Protein AF-A0A8S3WDN1-F1 (afdb_monomer)

Sequence (93 aa):
MTTRTSSPVPSTSSSITNEPAKTENNFMELSESAIYDDTGITGFMEQRYATPKSIIKQKLSEKNNIALTSDILTLTNSTRSFIVVTAHFLNTE

Solvent-accessible surface area (backbone atoms only — not comparable to full-atom values): 6337 Å² total; per-residue (Å²): 142,82,88,81,84,80,80,83,80,86,79,81,77,80,77,80,76,83,68,74,83,88,80,79,62,74,72,58,58,59,45,61,68,50,64,77,45,86,56,38,69,56,40,52,49,52,59,68,43,47,62,62,51,52,53,51,51,54,59,55,73,74,52,94,61,73,49,77,49,77,50,79,52,65,46,87,102,50,95,54,67,40,83,44,77,48,82,46,67,82,88,75,130

Nearest PDB structures (foldseek):
  8ptk-assembly1_f  TM=2.659E-01  e=2.081E+00  Homo sapiens
  8gym-assembly1_2K  TM=2.626E-01  e=2.875E+00  Tetrahymena thermophila SB210
  4rnd-assembly1_A  TM=3.429E-01  e=5.855E+00  Saccharomyces cerevisiae S288C
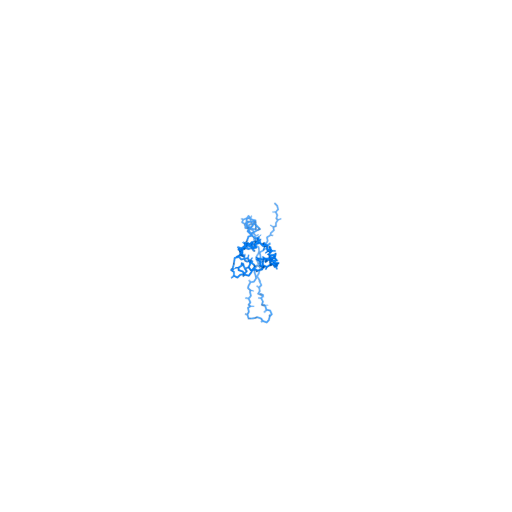  9brq-assembly1_7  TM=2.906E-01  e=5.145E+00  Mus musculus

Radius of gyration: 35.56 Å; Cα contacts (8 Å, |Δi|>4): 42; chains: 1; bounding box: 99×79×38 Å

Organism: Parnassius apollo (NCBI:txid110799)

Mean predicted aligned error: 17.66 Å

Structure (mmCIF, N/CA/C/O backbone):
data_AF-A0A8S3WDN1-F1
#
_entry.id   AF-A0A8S3WDN1-F1
#
loop_
_atom_site.group_PDB
_atom_site.id
_atom_site.type_symbol
_atom_site.label_atom_id
_atom_site.label_alt_id
_atom_site.label_comp_id
_atom_site.label_asym_id
_atom_site.label_entity_id
_atom_site.label_seq_id
_atom_site.pdbx_PDB_ins_code
_atom_site.Cartn_x
_atom_site.Cartn_y
_atom_site.Cartn_z
_atom_site.occupancy
_atom_site.B_iso_or_equiv
_atom_site.auth_seq_id
_atom_site.auth_comp_id
_atom_site.auth_asym_id
_atom_site.auth_atom_id
_atom_site.pdbx_PDB_model_num
ATOM 1 N N . MET A 1 1 ? 84.960 72.386 -8.243 1.00 44.78 1 MET A N 1
ATOM 2 C CA . MET A 1 1 ? 83.932 71.648 -9.003 1.00 44.78 1 MET A CA 1
ATOM 3 C C . MET A 1 1 ? 83.574 70.446 -8.148 1.00 44.78 1 MET A C 1
ATOM 5 O O . MET A 1 1 ? 84.362 69.518 -8.060 1.00 44.78 1 MET A O 1
ATOM 9 N N . THR A 1 2 ? 82.491 70.555 -7.382 1.00 45.09 2 THR A N 1
ATOM 10 C CA . THR A 1 2 ? 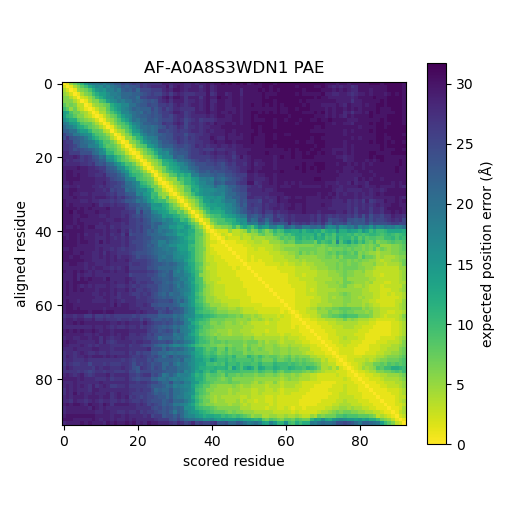82.158 69.621 -6.296 1.00 45.09 2 THR A CA 1
ATOM 11 C C . THR A 1 2 ? 80.686 69.271 -6.454 1.00 45.09 2 THR A C 1
ATOM 13 O O . THR A 1 2 ? 79.826 70.148 -6.391 1.00 45.09 2 THR A O 1
ATOM 16 N N . THR A 1 3 ? 80.412 68.012 -6.772 1.00 41.22 3 THR A N 1
ATOM 17 C CA . THR A 1 3 ? 79.093 67.480 -7.118 1.00 41.22 3 THR A CA 1
ATOM 18 C C . THR A 1 3 ? 78.273 67.226 -5.853 1.00 41.22 3 THR A C 1
ATOM 20 O O . THR A 1 3 ? 78.703 66.500 -4.961 1.00 41.22 3 THR A O 1
ATOM 23 N N . ARG A 1 4 ? 77.073 67.811 -5.763 1.00 46.75 4 ARG A N 1
ATOM 24 C CA . ARG A 1 4 ? 76.059 67.405 -4.777 1.00 46.75 4 ARG A CA 1
ATOM 25 C C . ARG A 1 4 ? 75.018 66.565 -5.506 1.00 46.75 4 ARG A C 1
ATOM 27 O O . ARG A 1 4 ? 74.254 67.080 -6.314 1.00 46.75 4 ARG A O 1
ATOM 34 N N . THR A 1 5 ? 75.042 65.265 -5.250 1.00 47.91 5 THR A N 1
ATOM 35 C CA . THR A 1 5 ? 74.061 64.290 -5.725 1.00 47.91 5 THR A CA 1
ATOM 36 C C . THR A 1 5 ? 72.820 64.364 -4.836 1.00 47.91 5 THR A C 1
ATOM 38 O O . THR A 1 5 ? 72.888 64.026 -3.655 1.00 47.91 5 THR A O 1
ATOM 41 N N . SER A 1 6 ? 71.692 64.825 -5.370 1.00 49.78 6 SER A N 1
ATOM 42 C CA . SER A 1 6 ? 70.381 64.684 -4.730 1.00 49.78 6 SER A CA 1
ATOM 43 C C . SER A 1 6 ? 69.777 63.337 -5.127 1.00 49.78 6 SER A C 1
ATOM 45 O O . SER A 1 6 ? 69.552 63.095 -6.312 1.00 49.78 6 SER A O 1
ATOM 47 N N . SER A 1 7 ? 69.536 62.460 -4.156 1.00 56.59 7 SER A N 1
ATOM 48 C CA . SER A 1 7 ? 68.849 61.183 -4.379 1.00 56.59 7 SER A CA 1
ATOM 49 C C . SER A 1 7 ? 67.369 61.415 -4.732 1.00 56.59 7 SER A C 1
ATOM 51 O O . SER A 1 7 ? 66.761 62.322 -4.159 1.00 56.59 7 SER A O 1
ATOM 53 N N . PRO A 1 8 ? 66.756 60.620 -5.629 1.00 55.94 8 PRO A N 1
ATOM 54 C CA . PRO A 1 8 ? 65.334 60.744 -5.924 1.00 55.94 8 PRO A CA 1
ATOM 55 C C . PRO A 1 8 ? 64.483 60.189 -4.772 1.00 55.94 8 PRO A C 1
ATOM 57 O O . PRO A 1 8 ? 64.814 59.163 -4.177 1.00 55.94 8 PRO A O 1
ATOM 60 N N . VAL A 1 9 ? 63.375 60.868 -4.470 1.00 53.84 9 VAL A N 1
ATOM 61 C CA . VAL A 1 9 ? 62.337 60.395 -3.538 1.00 53.84 9 VAL A CA 1
ATOM 62 C C . VAL A 1 9 ? 61.575 59.242 -4.211 1.00 53.84 9 VAL A C 1
ATOM 64 O O . VAL A 1 9 ? 61.205 59.394 -5.377 1.00 53.84 9 VAL A O 1
ATOM 67 N N . PRO A 1 10 ? 61.315 58.101 -3.545 1.00 49.66 10 PRO A N 1
ATOM 68 C CA . PRO A 1 10 ? 60.579 57.008 -4.168 1.00 49.66 10 PRO A CA 1
ATOM 69 C C . PRO A 1 10 ? 59.108 57.404 -4.328 1.00 49.66 10 PRO A C 1
ATOM 71 O O . PRO A 1 10 ? 58.420 57.661 -3.341 1.00 49.66 10 PRO A O 1
ATOM 74 N N . SER A 1 11 ? 58.606 57.438 -5.561 1.00 49.69 11 SER A N 1
ATOM 75 C CA . SER A 1 11 ? 57.172 57.512 -5.827 1.00 49.69 11 SER A CA 1
ATOM 76 C C . SER A 1 11 ? 56.565 56.119 -5.665 1.00 49.69 11 SER A C 1
ATOM 78 O O . SER A 1 11 ? 56.846 55.197 -6.429 1.00 49.69 11 SER A O 1
ATOM 80 N N . THR A 1 12 ? 55.728 55.938 -4.646 1.00 47.16 12 THR A N 1
ATOM 81 C CA . THR A 1 12 ? 54.941 54.713 -4.493 1.00 47.16 12 THR A CA 1
ATOM 82 C C . THR A 1 12 ? 53.800 54.750 -5.508 1.00 47.16 12 THR A C 1
ATOM 84 O O . THR A 1 12 ? 52.787 55.406 -5.284 1.00 47.16 12 THR A O 1
ATOM 87 N N . SER A 1 13 ? 53.945 54.067 -6.643 1.00 49.97 13 SER A N 1
ATOM 88 C CA . SER A 1 13 ? 52.785 53.738 -7.472 1.00 49.97 13 SER A CA 1
ATOM 89 C C . SER A 1 13 ? 52.016 52.623 -6.766 1.00 49.97 13 SER A C 1
ATOM 91 O O . SER A 1 13 ? 52.423 51.459 -6.813 1.00 49.97 13 SER A O 1
ATOM 93 N N . SER A 1 14 ? 50.923 52.954 -6.082 1.00 49.16 14 SER A N 1
ATOM 94 C CA . SER A 1 14 ? 49.960 51.943 -5.648 1.00 49.16 14 SER A CA 1
ATOM 95 C C . SER A 1 14 ? 49.327 51.347 -6.903 1.00 49.16 14 SER A C 1
ATOM 97 O O . SER A 1 14 ? 48.435 51.947 -7.503 1.00 49.16 14 SER A O 1
ATOM 99 N N . SER A 1 15 ? 49.832 50.195 -7.339 1.00 46.66 15 SER A N 1
ATOM 100 C CA . SER A 1 15 ? 49.153 49.402 -8.356 1.00 46.66 15 SER A CA 1
ATOM 101 C C . SER A 1 15 ? 47.888 48.868 -7.700 1.00 46.66 15 SER A C 1
ATOM 103 O O . SER A 1 15 ? 47.957 48.005 -6.830 1.00 46.66 15 SER A O 1
ATOM 105 N N . ILE A 1 16 ? 46.737 49.436 -8.055 1.00 52.34 16 ILE A N 1
ATOM 106 C CA . ILE A 1 16 ? 45.456 48.807 -7.756 1.00 52.34 16 ILE A CA 1
ATOM 107 C C . ILE A 1 16 ? 45.395 47.600 -8.686 1.00 52.34 16 ILE A C 1
ATOM 109 O O . ILE A 1 16 ? 45.099 47.731 -9.874 1.00 52.34 16 ILE A O 1
ATOM 113 N N . THR A 1 17 ? 45.767 46.432 -8.173 1.00 44.47 17 THR A N 1
ATOM 114 C CA . THR A 1 17 ? 45.511 45.179 -8.871 1.00 44.47 17 THR A CA 1
ATOM 115 C C . THR A 1 17 ? 44.000 44.984 -8.853 1.00 44.47 17 THR A C 1
ATOM 117 O O . THR A 1 17 ? 43.423 44.652 -7.819 1.00 44.47 17 THR A O 1
ATOM 120 N N . ASN A 1 18 ? 43.349 45.245 -9.986 1.00 53.78 18 ASN A N 1
ATOM 121 C CA . ASN A 1 18 ? 41.960 44.863 -10.219 1.00 53.78 18 ASN A CA 1
ATOM 122 C C . ASN A 1 18 ? 41.911 43.340 -10.402 1.00 53.78 18 ASN A C 1
ATOM 124 O O . ASN A 1 18 ? 41.703 42.847 -11.508 1.00 53.78 18 ASN A O 1
ATOM 128 N N . GLU A 1 19 ? 42.151 42.590 -9.330 1.00 54.03 19 GLU A N 1
ATOM 129 C CA . GLU A 1 19 ? 41.723 41.198 -9.294 1.00 54.03 19 GLU A CA 1
ATOM 130 C C . GLU A 1 19 ? 40.189 41.212 -9.271 1.00 54.03 19 GLU A C 1
ATOM 132 O O . GLU A 1 19 ? 39.605 41.862 -8.394 1.00 54.03 19 GLU A O 1
ATOM 137 N N . PRO A 1 20 ? 39.499 40.554 -10.220 1.00 49.59 20 PRO A N 1
ATOM 138 C CA . PRO A 1 20 ? 38.062 40.381 -10.097 1.00 49.59 20 PRO A CA 1
ATOM 139 C C . PRO A 1 20 ? 37.797 39.631 -8.791 1.00 49.59 20 PRO A C 1
ATOM 141 O O . PRO A 1 20 ? 38.493 38.664 -8.469 1.00 49.59 20 PRO A O 1
ATOM 144 N N . ALA A 1 21 ? 36.813 40.091 -8.017 1.00 46.22 21 ALA A N 1
ATOM 145 C CA . ALA A 1 21 ? 36.386 39.399 -6.81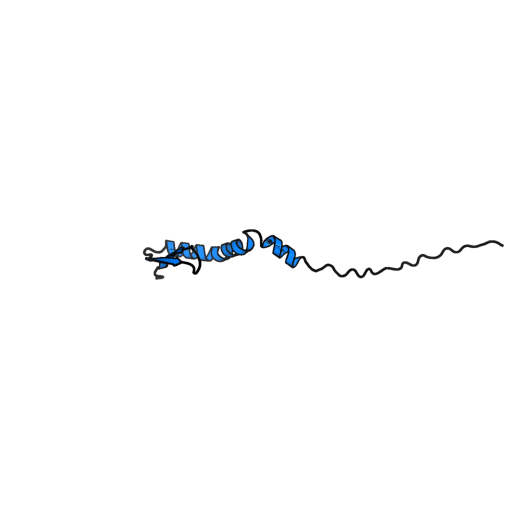3 1.00 46.22 21 ALA A CA 1
ATOM 146 C C . ALA A 1 21 ? 36.088 37.936 -7.174 1.00 46.22 21 ALA A C 1
ATOM 148 O O . ALA A 1 21 ? 35.129 37.648 -7.890 1.00 46.22 21 ALA A O 1
ATOM 149 N N . LYS A 1 22 ? 36.933 37.008 -6.711 1.00 50.94 22 LYS A N 1
ATOM 150 C CA . LYS A 1 22 ? 36.663 35.571 -6.785 1.00 50.94 22 LYS A CA 1
ATOM 151 C C . LYS A 1 22 ? 35.557 35.253 -5.784 1.00 50.94 22 LYS A C 1
ATOM 153 O O . LYS A 1 22 ? 35.824 34.745 -4.699 1.00 50.94 22 LYS A O 1
ATOM 158 N N . THR A 1 23 ? 34.324 35.580 -6.146 1.00 56.62 23 THR A N 1
ATOM 159 C CA . THR A 1 23 ? 33.134 35.257 -5.353 1.00 56.62 23 THR A CA 1
ATOM 160 C C . THR A 1 23 ? 32.117 34.496 -6.189 1.00 56.62 23 THR A C 1
ATOM 162 O O . THR A 1 23 ? 30.925 34.713 -6.073 1.00 56.62 23 THR A O 1
ATOM 165 N N . GLU A 1 24 ? 32.576 33.582 -7.031 1.00 52.16 24 GLU A N 1
ATOM 166 C CA . GLU A 1 24 ? 31.738 32.595 -7.712 1.00 52.16 24 GLU A CA 1
ATOM 167 C C . GLU A 1 24 ? 32.620 31.341 -7.768 1.00 52.16 24 GLU A C 1
ATOM 169 O O . GLU A 1 24 ? 33.669 31.350 -8.404 1.00 52.16 24 GLU A O 1
ATOM 174 N N . ASN A 1 25 ? 32.452 30.359 -6.874 1.00 50.75 25 ASN A N 1
ATOM 175 C CA . ASN A 1 25 ? 31.706 29.138 -7.208 1.00 50.75 25 ASN A CA 1
ATOM 176 C C . ASN A 1 25 ? 31.425 28.231 -5.988 1.00 50.75 25 ASN A C 1
ATOM 178 O O . ASN A 1 25 ? 31.251 27.027 -6.139 1.00 50.75 25 ASN A O 1
ATOM 182 N N . ASN A 1 26 ? 31.338 28.763 -4.766 1.00 47.41 26 ASN A N 1
ATOM 183 C CA . ASN A 1 26 ? 31.166 27.890 -3.591 1.00 47.41 26 ASN A CA 1
ATOM 184 C C . ASN A 1 26 ? 29.743 27.316 -3.425 1.00 47.41 26 ASN A C 1
ATOM 186 O O . ASN A 1 26 ? 29.521 26.457 -2.580 1.00 47.41 26 ASN A O 1
ATOM 190 N N . PHE A 1 27 ? 28.760 27.778 -4.205 1.00 44.19 27 PHE A N 1
ATOM 191 C CA . PHE A 1 27 ? 27.387 27.267 -4.109 1.00 44.19 27 PHE A CA 1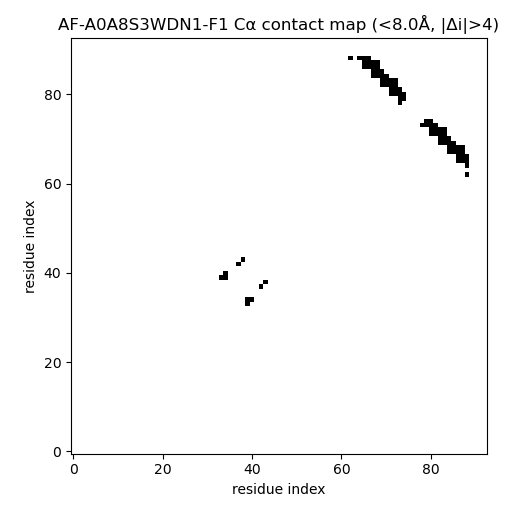
ATOM 192 C C . PHE A 1 27 ? 27.178 25.972 -4.909 1.00 44.19 27 PHE A C 1
ATOM 194 O O . PHE A 1 27 ? 26.377 25.132 -4.509 1.00 44.19 27 PHE A O 1
ATOM 201 N N . MET A 1 28 ? 27.926 25.776 -6.002 1.00 45.22 28 MET A N 1
ATOM 202 C CA . MET A 1 28 ? 27.772 24.598 -6.863 1.00 45.22 28 MET A CA 1
ATOM 203 C C . MET A 1 28 ? 28.682 23.432 -6.449 1.00 45.22 28 MET A C 1
ATOM 205 O O . MET A 1 28 ? 28.271 22.279 -6.542 1.00 45.22 28 MET A O 1
ATOM 209 N N . GLU A 1 29 ? 29.849 23.714 -5.867 1.00 45.97 29 GLU A N 1
ATOM 210 C CA . GLU A 1 29 ? 30.778 22.690 -5.354 1.00 45.97 29 GLU A CA 1
ATOM 211 C C . GLU A 1 29 ? 30.265 22.018 -4.056 1.00 45.97 29 GLU A C 1
ATOM 213 O O . GLU A 1 29 ? 30.441 20.816 -3.832 1.00 45.97 29 GLU A O 1
ATOM 218 N N . LEU A 1 30 ? 29.514 22.764 -3.233 1.00 46.47 30 LEU A N 1
ATOM 219 C CA . LEU A 1 30 ? 28.761 22.207 -2.099 1.00 46.47 30 LEU A CA 1
ATOM 220 C C . LEU A 1 30 ? 27.526 21.410 -2.543 1.00 46.47 30 LEU A C 1
ATOM 222 O O . LEU A 1 30 ? 27.045 20.563 -1.792 1.00 46.47 30 LEU A O 1
ATOM 226 N N . SER A 1 31 ? 27.017 21.658 -3.755 1.00 51.09 31 SER A N 1
ATOM 227 C CA . SER A 1 31 ? 25.936 20.856 -4.331 1.00 51.09 31 SER A CA 1
ATOM 228 C C . SER A 1 31 ? 26.465 19.537 -4.899 1.00 51.09 31 SER A C 1
ATOM 230 O O . SER A 1 31 ? 25.874 18.497 -4.650 1.00 51.09 31 SER A O 1
ATOM 232 N N . GLU A 1 32 ? 27.625 19.514 -5.558 1.00 49.91 32 GLU A N 1
ATOM 233 C CA . GLU A 1 32 ? 28.163 18.269 -6.125 1.00 49.91 32 GLU A CA 1
ATOM 234 C C . GLU A 1 32 ? 28.672 17.286 -5.062 1.00 49.91 32 GLU A C 1
ATOM 236 O O . GLU A 1 32 ? 28.504 16.080 -5.222 1.00 49.91 32 GLU A O 1
ATOM 241 N N . SER A 1 33 ? 29.222 17.763 -3.942 1.00 47.19 33 SER A N 1
ATOM 242 C CA . SER A 1 33 ? 29.730 16.880 -2.876 1.00 47.19 33 SER A CA 1
ATOM 243 C C . SER A 1 33 ? 28.646 16.329 -1.937 1.00 47.19 33 SER A C 1
ATOM 245 O O . SER A 1 33 ? 28.824 15.247 -1.383 1.00 47.19 33 SER A O 1
ATOM 247 N N . ALA A 1 34 ? 27.508 17.017 -1.790 1.00 47.31 34 ALA A N 1
ATOM 248 C CA . ALA A 1 34 ? 26.391 16.578 -0.943 1.00 47.31 34 ALA A CA 1
ATOM 249 C C . ALA A 1 34 ? 25.297 15.790 -1.696 1.00 47.31 34 ALA A C 1
ATOM 251 O O . ALA A 1 34 ? 24.358 15.296 -1.074 1.00 47.31 34 ALA A O 1
ATOM 252 N N . ILE A 1 35 ? 25.392 15.677 -3.027 1.00 51.22 35 ILE A N 1
ATOM 253 C CA . ILE A 1 35 ? 24.401 14.975 -3.866 1.00 51.22 35 ILE A CA 1
ATOM 254 C C . ILE A 1 35 ? 24.818 13.520 -4.179 1.00 51.22 35 ILE A C 1
ATOM 256 O O . ILE A 1 35 ? 23.985 12.731 -4.619 1.00 51.22 35 ILE A O 1
ATOM 260 N N . TYR A 1 36 ? 26.068 13.129 -3.899 1.00 49.00 36 TYR A N 1
ATOM 261 C CA . TYR A 1 36 ? 26.608 11.789 -4.202 1.00 49.00 36 TYR A CA 1
ATOM 262 C C . TYR A 1 36 ? 26.666 10.811 -3.023 1.00 49.00 36 TYR A C 1
ATOM 264 O O . TYR A 1 36 ? 27.182 9.704 -3.176 1.00 49.00 36 TYR A O 1
ATOM 272 N N . ASP A 1 37 ? 26.133 11.188 -1.866 1.00 51.75 37 ASP A N 1
ATOM 273 C CA . ASP A 1 37 ? 25.927 10.260 -0.762 1.00 51.75 37 ASP A CA 1
ATOM 274 C C . ASP A 1 37 ? 24.430 9.948 -0.654 1.00 51.75 37 ASP A C 1
ATOM 276 O O . ASP A 1 37 ? 23.580 10.819 -0.867 1.00 51.75 37 ASP A O 1
ATOM 280 N N . ASP A 1 38 ? 24.097 8.710 -0.302 1.00 53.44 38 ASP A N 1
ATOM 281 C CA . ASP A 1 38 ? 22.735 8.188 -0.078 1.00 53.44 38 ASP A CA 1
ATOM 282 C C . ASP A 1 38 ? 21.990 8.932 1.062 1.00 53.44 38 ASP A C 1
ATOM 284 O O . ASP A 1 38 ? 20.941 8.528 1.543 1.00 53.44 38 ASP A O 1
ATOM 288 N N . THR A 1 39 ? 22.535 10.051 1.527 1.00 58.28 39 THR A N 1
ATOM 289 C CA . THR A 1 39 ? 22.098 10.853 2.662 1.00 58.28 39 THR A CA 1
ATOM 290 C C . THR A 1 39 ? 21.330 12.107 2.260 1.00 58.28 39 THR A C 1
AT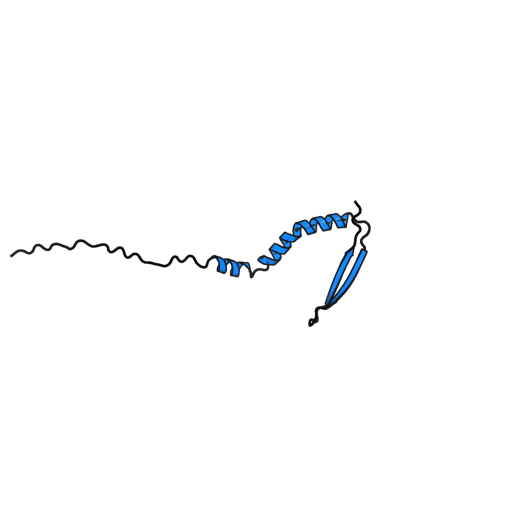OM 292 O O . THR A 1 39 ? 20.532 12.594 3.058 1.00 58.28 39 THR A O 1
ATOM 295 N N . GLY A 1 40 ? 21.495 12.616 1.034 1.00 66.00 40 GLY A N 1
ATOM 296 C CA . GLY A 1 40 ? 20.832 13.845 0.593 1.00 66.00 40 GLY A CA 1
ATOM 297 C C . GLY A 1 40 ? 19.323 13.661 0.411 1.00 66.00 40 GLY A C 1
ATOM 298 O O . GLY A 1 40 ? 18.518 13.929 1.302 1.00 66.00 40 GLY A O 1
ATOM 299 N N . ILE A 1 41 ? 18.905 13.194 -0.767 1.00 74.31 41 ILE A N 1
ATOM 300 C CA . ILE A 1 41 ? 17.476 13.072 -1.104 1.00 74.31 41 ILE A CA 1
ATOM 301 C C . ILE A 1 41 ? 16.799 11.974 -0.276 1.00 74.31 41 ILE A C 1
ATOM 303 O O . ILE A 1 41 ? 15.702 12.198 0.239 1.00 74.31 41 ILE A O 1
ATOM 307 N N . THR A 1 42 ? 17.439 10.812 -0.115 1.00 79.06 42 THR A N 1
ATOM 308 C CA . THR A 1 42 ? 16.904 9.707 0.695 1.00 79.06 42 THR A CA 1
ATOM 309 C C . THR A 1 42 ? 16.714 10.147 2.147 1.00 79.06 42 THR A C 1
ATOM 311 O O . THR A 1 42 ? 15.613 10.007 2.677 1.00 79.06 42 THR A O 1
ATOM 314 N N . GLY A 1 43 ? 17.718 10.793 2.754 1.00 81.00 43 GLY A N 1
ATOM 315 C CA . GLY A 1 43 ? 17.631 11.310 4.124 1.00 81.00 43 GLY A CA 1
ATOM 316 C C . GLY A 1 43 ? 16.539 12.370 4.302 1.00 81.00 43 GLY A C 1
ATOM 317 O O . GLY A 1 43 ? 15.756 12.303 5.254 1.00 81.00 43 GLY A O 1
ATOM 318 N N . PHE A 1 44 ? 16.388 13.297 3.347 1.00 84.12 44 PHE A N 1
ATOM 319 C CA . PHE A 1 44 ? 15.276 14.256 3.368 1.00 84.12 44 PHE A CA 1
ATOM 320 C C . PHE A 1 44 ? 13.906 13.575 3.260 1.00 84.12 44 PHE A C 1
ATOM 322 O O . PHE A 1 44 ? 12.959 13.997 3.930 1.00 84.12 44 PHE A O 1
ATOM 329 N N . MET A 1 45 ? 13.771 12.525 2.444 1.00 86.88 45 MET A N 1
ATOM 330 C CA . MET A 1 45 ? 12.519 11.771 2.332 1.00 86.88 45 MET A CA 1
ATOM 331 C C . MET A 1 45 ? 12.209 11.004 3.618 1.00 86.88 45 MET A C 1
ATOM 333 O O . MET A 1 45 ? 11.077 11.054 4.101 1.00 86.88 45 MET A O 1
ATOM 337 N N . GLU A 1 46 ? 13.200 10.351 4.221 1.00 87.81 46 GLU A N 1
ATOM 338 C CA . GLU A 1 46 ? 13.033 9.669 5.505 1.00 87.81 46 GLU A CA 1
ATOM 339 C C . GLU A 1 46 ? 12.583 10.632 6.604 1.00 87.81 46 GLU A C 1
ATOM 341 O O . GLU A 1 46 ? 11.607 10.354 7.309 1.00 87.81 46 GLU A O 1
ATOM 346 N N . GLN A 1 47 ? 13.225 11.799 6.696 1.00 88.56 47 GLN A N 1
ATOM 347 C CA . GLN A 1 47 ? 12.848 12.831 7.655 1.00 88.56 47 GLN A CA 1
ATOM 348 C C . GLN A 1 47 ? 11.435 13.363 7.384 1.00 88.56 47 GLN A C 1
ATOM 350 O O . GLN A 1 47 ? 10.630 13.485 8.310 1.00 88.56 47 GLN A O 1
ATOM 355 N N . ARG A 1 48 ? 11.095 13.624 6.114 1.00 91.38 48 ARG A N 1
ATOM 356 C CA . ARG A 1 48 ? 9.770 14.113 5.705 1.00 91.38 48 ARG A CA 1
ATOM 357 C C . ARG A 1 48 ? 8.650 13.155 6.108 1.00 91.38 48 ARG A C 1
ATOM 359 O O . ARG A 1 48 ? 7.573 13.605 6.498 1.00 91.38 48 ARG A O 1
ATOM 366 N N . TYR A 1 49 ? 8.889 11.849 6.020 1.00 92.50 49 TYR A N 1
ATOM 367 C CA . TYR A 1 49 ? 7.882 10.837 6.336 1.00 92.50 49 TYR A CA 1
ATOM 368 C C . TYR A 1 49 ? 7.956 10.301 7.771 1.00 92.50 49 TYR A C 1
ATOM 370 O O . TYR A 1 49 ? 7.086 9.515 8.145 1.00 92.50 49 TYR A O 1
ATOM 378 N N . ALA A 1 50 ? 8.904 10.745 8.604 1.00 93.94 50 ALA A N 1
ATOM 379 C CA . ALA A 1 50 ? 9.052 10.271 9.982 1.00 93.94 50 ALA A CA 1
ATOM 380 C C . ALA A 1 50 ? 7.768 10.454 10.818 1.00 93.94 50 ALA A C 1
ATOM 382 O O . ALA A 1 50 ? 7.252 9.486 11.384 1.00 93.94 50 ALA A O 1
ATOM 383 N N . THR A 1 51 ? 7.210 11.670 10.841 1.00 94.56 51 THR A N 1
ATOM 384 C CA . THR A 1 51 ? 5.993 11.990 11.611 1.00 94.56 51 THR A CA 1
ATOM 385 C C . THR A 1 51 ? 4.724 11.356 11.024 1.00 94.56 51 THR A C 1
ATOM 387 O O . THR A 1 51 ? 3.995 10.696 11.761 1.00 94.56 51 THR A O 1
ATOM 390 N N . PR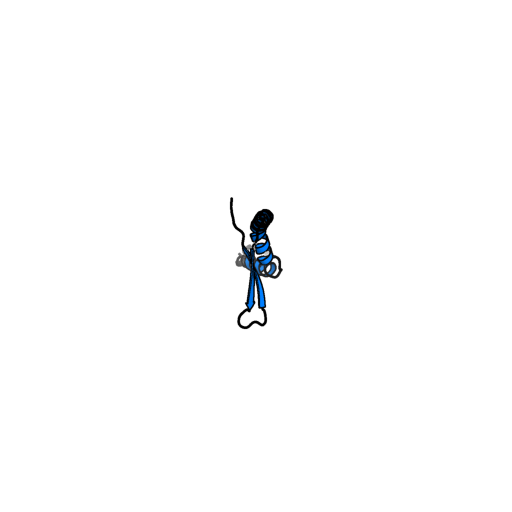O A 1 52 ? 4.429 11.454 9.712 1.00 94.81 52 PRO A N 1
ATOM 391 C CA . PRO A 1 52 ? 3.281 10.747 9.139 1.00 94.81 52 PRO A CA 1
ATOM 392 C C . PRO A 1 52 ? 3.331 9.231 9.373 1.00 94.81 52 PRO A C 1
ATOM 394 O O . PRO A 1 52 ? 2.308 8.615 9.672 1.00 94.81 52 PRO A O 1
ATOM 397 N N . LYS A 1 53 ? 4.524 8.624 9.298 1.00 94.62 53 LYS A N 1
ATOM 398 C CA . LYS A 1 53 ? 4.721 7.194 9.561 1.00 94.62 53 LYS A CA 1
ATOM 399 C C . LYS A 1 53 ? 4.380 6.825 11.003 1.00 94.62 53 LYS A C 1
ATOM 401 O O . LYS A 1 53 ? 3.766 5.778 11.204 1.00 94.62 53 LYS A O 1
ATOM 406 N N . SER A 1 54 ? 4.747 7.639 11.998 1.00 94.88 54 SER A N 1
ATOM 407 C CA . SER A 1 54 ? 4.385 7.365 13.397 1.00 94.88 54 SER A CA 1
ATOM 408 C C . SER A 1 54 ? 2.875 7.473 13.626 1.00 94.88 54 SER A C 1
ATOM 410 O O . SER A 1 54 ? 2.296 6.578 14.238 1.00 94.88 54 SER A O 1
ATOM 412 N N . ILE A 1 55 ? 2.225 8.486 13.044 1.00 93.69 55 ILE A N 1
ATOM 413 C CA . ILE A 1 55 ? 0.768 8.672 13.125 1.00 93.69 55 ILE A CA 1
ATOM 414 C C . ILE A 1 55 ? 0.026 7.491 12.489 1.00 93.69 55 ILE A C 1
ATOM 416 O O . ILE A 1 55 ? -0.896 6.946 13.090 1.00 93.69 55 ILE A O 1
ATOM 420 N N . ILE A 1 56 ? 0.429 7.062 11.288 1.00 92.38 56 ILE A N 1
ATOM 421 C CA . ILE A 1 56 ? -0.191 5.912 10.613 1.00 92.38 56 ILE A CA 1
ATOM 422 C C . ILE A 1 56 ? -0.001 4.638 11.441 1.00 92.38 56 ILE A C 1
ATOM 424 O O . ILE A 1 56 ? -0.955 3.885 11.611 1.00 92.38 56 ILE A O 1
ATOM 428 N N . LYS A 1 57 ? 1.197 4.408 11.998 1.00 92.62 57 LYS A N 1
ATOM 429 C CA . LYS A 1 57 ? 1.456 3.254 12.873 1.00 92.62 57 LYS A CA 1
ATOM 430 C C . LYS A 1 57 ? 0.538 3.239 14.090 1.00 92.62 57 LYS A C 1
ATOM 432 O O . LYS A 1 57 ? -0.049 2.200 14.372 1.00 92.62 57 LYS A O 1
ATOM 437 N N . GLN A 1 58 ? 0.399 4.375 14.772 1.00 93.25 58 GLN A N 1
ATOM 438 C CA . GLN A 1 58 ? -0.511 4.495 15.906 1.00 93.25 58 GLN A CA 1
ATOM 439 C C . GLN A 1 58 ? -1.950 4.185 15.475 1.00 93.25 58 GLN A C 1
ATOM 441 O O . GLN A 1 58 ? -2.573 3.283 16.029 1.00 93.25 58 GLN A O 1
ATOM 446 N N . LYS A 1 59 ? -2.442 4.845 14.419 1.00 90.44 59 LYS A N 1
ATOM 447 C CA . LYS A 1 59 ? -3.805 4.624 13.924 1.00 90.44 59 LYS A CA 1
ATOM 448 C C . LYS A 1 59 ? -4.068 3.172 13.557 1.00 90.44 59 LYS A C 1
ATOM 450 O O . LYS A 1 59 ? -5.136 2.674 13.872 1.00 90.44 59 LYS A O 1
ATOM 455 N N . LEU A 1 60 ? -3.120 2.494 12.908 1.00 91.62 60 LEU A N 1
ATOM 456 C CA . LEU A 1 60 ? -3.256 1.081 12.549 1.00 91.62 60 LEU A CA 1
ATOM 457 C C . LEU A 1 60 ? -3.237 0.164 13.777 1.00 91.62 60 LEU A C 1
ATOM 459 O O . LEU A 1 60 ? -3.956 -0.829 13.782 1.00 91.62 60 LEU A O 1
ATOM 463 N N . SER A 1 61 ? -2.466 0.499 14.818 1.00 92.44 61 SER A N 1
ATOM 464 C CA . SER A 1 61 ? -2.423 -0.288 16.061 1.00 92.44 61 SER A CA 1
ATOM 465 C C . SER A 1 61 ? -3.741 -0.277 16.840 1.00 92.44 61 SER A C 1
ATOM 467 O O . SER A 1 61 ? -4.015 -1.200 17.598 1.00 92.44 61 SER A O 1
ATOM 469 N N . GLU A 1 62 ? -4.575 0.738 16.613 1.00 92.56 62 GLU A N 1
ATOM 470 C CA . GLU A 1 62 ? -5.886 0.900 17.245 1.00 92.56 62 GLU A CA 1
ATOM 471 C C . GLU A 1 62 ? -7.018 0.205 16.454 1.00 92.56 62 GLU A C 1
ATOM 473 O O . GLU A 1 62 ? -8.169 0.203 16.894 1.00 92.56 62 GLU A O 1
ATOM 478 N N . LYS A 1 63 ? -6.744 -0.370 15.269 1.00 91.94 63 LYS A N 1
ATOM 479 C CA . LYS A 1 63 ? -7.781 -0.990 14.424 1.00 91.94 63 LYS A CA 1
ATOM 480 C C . LYS A 1 63 ? -7.905 -2.488 14.667 1.00 91.94 63 LYS A C 1
ATOM 482 O O . LYS A 1 63 ? -6.956 -3.244 14.509 1.00 91.94 63 LYS A O 1
ATOM 487 N N . ASN A 1 64 ? -9.140 -2.916 14.924 1.00 92.94 64 ASN A N 1
ATOM 488 C CA . ASN A 1 64 ? -9.494 -4.331 15.064 1.00 92.94 64 ASN A CA 1
ATOM 489 C C . ASN A 1 64 ? -9.653 -5.044 13.715 1.00 92.94 64 ASN A C 1
ATOM 491 O O . ASN A 1 64 ? -9.424 -6.243 13.621 1.00 92.94 64 ASN A O 1
ATOM 495 N N . ASN A 1 65 ? -10.067 -4.310 12.677 1.00 93.00 65 ASN A N 1
ATOM 496 C CA . ASN A 1 65 ? -10.347 -4.860 11.354 1.00 93.00 65 ASN A CA 1
ATOM 497 C C . ASN A 1 65 ? -9.597 -4.057 10.293 1.00 93.00 65 ASN A C 1
ATOM 499 O O . ASN A 1 65 ? -9.843 -2.861 10.118 1.00 93.00 65 ASN A O 1
ATOM 503 N N . ILE A 1 66 ? -8.702 -4.735 9.580 1.00 94.94 66 ILE A N 1
ATOM 504 C CA . ILE A 1 66 ? -7.960 -4.191 8.445 1.00 94.94 66 ILE A CA 1
ATOM 505 C C . ILE A 1 66 ? -8.174 -5.151 7.278 1.00 94.94 66 ILE A C 1
ATOM 507 O O . ILE A 1 66 ? -7.870 -6.338 7.384 1.00 94.94 66 ILE A O 1
ATOM 511 N N . ALA A 1 67 ? -8.699 -4.638 6.170 1.00 96.25 67 ALA A N 1
ATOM 512 C CA . ALA A 1 67 ? -8.794 -5.386 4.926 1.00 96.25 67 ALA A CA 1
ATOM 513 C C . ALA A 1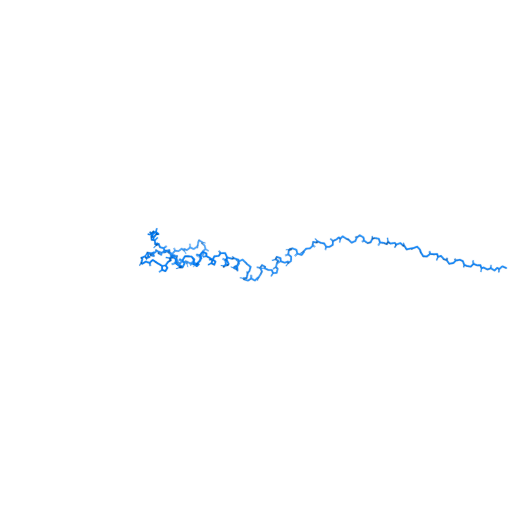 67 ? -7.551 -5.112 4.075 1.00 96.25 67 ALA A C 1
ATOM 515 O O . ALA A 1 67 ? -7.100 -3.972 3.972 1.00 96.25 67 ALA A O 1
ATOM 516 N N . LEU A 1 68 ? -7.004 -6.153 3.452 1.00 96.88 68 LEU A N 1
ATOM 517 C CA . LEU A 1 68 ? -5.862 -6.038 2.552 1.00 96.88 68 LEU A CA 1
ATOM 518 C C . LEU A 1 68 ? -6.300 -6.388 1.133 1.00 96.88 68 LEU A C 1
ATOM 520 O O . LEU A 1 68 ? -6.944 -7.412 0.913 1.00 96.88 68 LEU A O 1
ATOM 524 N N . THR A 1 69 ? -5.918 -5.555 0.173 1.00 97.62 69 THR A N 1
ATOM 525 C CA . THR A 1 69 ? -5.995 -5.879 -1.254 1.00 97.62 69 THR A CA 1
ATOM 526 C C . THR A 1 69 ? -4.585 -5.948 -1.809 1.00 97.62 69 THR A C 1
ATOM 528 O O . THR A 1 69 ? -3.749 -5.110 -1.468 1.00 97.62 69 THR A O 1
ATOM 531 N N . SER A 1 70 ? -4.319 -6.927 -2.666 1.00 97.38 70 SER A N 1
ATOM 532 C CA . SER A 1 70 ? -3.030 -7.069 -3.335 1.00 97.38 70 SER A CA 1
ATOM 533 C C . SER A 1 70 ? -3.194 -7.118 -4.844 1.00 97.38 70 SER A C 1
ATOM 535 O O . SER A 1 70 ? -4.136 -7.742 -5.327 1.00 97.38 70 SER A O 1
ATOM 537 N N . ASP A 1 71 ? -2.248 -6.526 -5.561 1.00 96.62 71 ASP A N 1
ATOM 538 C CA . ASP A 1 71 ? -2.176 -6.549 -7.021 1.00 96.62 71 ASP A CA 1
ATOM 539 C C . ASP A 1 71 ? -0.722 -6.738 -7.485 1.00 96.62 71 ASP A C 1
ATOM 541 O O . ASP A 1 71 ? 0.217 -6.545 -6.706 1.00 96.62 71 ASP A O 1
ATOM 545 N N . ILE A 1 72 ? -0.524 -7.126 -8.743 1.00 95.69 72 ILE A N 1
ATOM 546 C CA . ILE A 1 72 ? 0.791 -7.232 -9.373 1.00 95.69 72 ILE A CA 1
ATOM 547 C C . ILE A 1 72 ? 0.936 -6.100 -10.387 1.00 95.69 72 ILE A C 1
ATOM 549 O O . ILE A 1 72 ? 0.291 -6.087 -11.432 1.00 95.69 72 ILE A O 1
ATOM 553 N N . LEU A 1 73 ? 1.843 -5.168 -10.098 1.00 95.38 73 LEU A N 1
ATOM 554 C CA . LEU A 1 73 ? 2.208 -4.095 -11.014 1.00 95.38 73 LEU A CA 1
ATOM 555 C C . LEU A 1 73 ? 3.481 -4.476 -11.768 1.00 95.38 73 LEU A C 1
ATOM 557 O O . LEU A 1 73 ? 4.549 -4.587 -11.167 1.00 95.38 73 LEU A O 1
ATOM 561 N N . THR A 1 74 ? 3.397 -4.614 -13.086 1.00 95.25 74 THR A N 1
ATOM 562 C CA . THR A 1 74 ? 4.575 -4.752 -13.953 1.00 95.25 74 THR A CA 1
ATOM 563 C C . THR A 1 74 ? 4.881 -3.413 -14.606 1.00 95.25 74 THR A C 1
ATOM 565 O O . THR A 1 74 ? 4.004 -2.788 -15.201 1.00 95.25 74 THR A O 1
ATOM 568 N N . LEU A 1 75 ? 6.128 -2.954 -14.499 1.00 93.94 75 LEU A N 1
ATOM 569 C CA . LEU A 1 75 ? 6.538 -1.709 -15.140 1.00 93.94 75 LEU A CA 1
ATOM 570 C C . LEU A 1 75 ? 6.717 -1.940 -16.648 1.00 93.94 75 LEU A C 1
ATOM 572 O O . LEU A 1 75 ? 7.422 -2.863 -17.058 1.00 93.94 75 LEU A O 1
ATOM 576 N N . THR A 1 76 ? 6.107 -1.095 -17.480 1.00 93.12 76 THR A N 1
ATOM 577 C CA . THR A 1 76 ? 6.224 -1.186 -18.943 1.00 93.12 76 THR A CA 1
ATOM 578 C C . THR A 1 76 ? 7.690 -1.168 -19.374 1.00 93.12 76 THR A C 1
ATOM 580 O O . THR A 1 76 ? 8.475 -0.354 -18.889 1.00 93.12 76 THR A O 1
ATOM 583 N N . ASN A 1 77 ? 8.061 -2.058 -20.300 1.00 92.75 77 ASN A N 1
ATOM 584 C CA . ASN A 1 77 ? 9.440 -2.244 -20.774 1.00 92.75 77 ASN A CA 1
ATOM 585 C C . ASN A 1 77 ? 10.443 -2.633 -19.669 1.00 92.75 77 ASN A C 1
ATOM 587 O O . ASN A 1 77 ? 11.645 -2.412 -19.808 1.00 92.75 77 ASN A O 1
ATOM 591 N N . SER A 1 78 ? 9.965 -3.225 -18.574 1.00 91.38 78 SER A N 1
ATOM 592 C CA . SER A 1 78 ? 10.794 -3.767 -17.502 1.00 91.38 78 SER A CA 1
ATOM 593 C C . SER A 1 78 ? 10.498 -5.246 -17.284 1.00 91.38 78 SER A C 1
ATOM 595 O O . SER A 1 78 ? 9.368 -5.698 -17.434 1.00 91.38 78 SER A O 1
ATOM 597 N N . THR A 1 79 ? 11.504 -6.002 -16.849 1.00 93.69 79 THR A N 1
ATOM 598 C CA . THR A 1 79 ? 11.309 -7.355 -16.301 1.00 93.69 79 THR A CA 1
ATOM 599 C C . THR A 1 79 ? 10.885 -7.325 -14.830 1.00 93.69 79 THR A C 1
ATOM 601 O O . THR A 1 79 ? 10.675 -8.372 -14.218 1.00 93.69 79 THR A O 1
ATOM 604 N N . ARG A 1 80 ? 10.772 -6.128 -14.237 1.00 95.25 80 ARG A N 1
ATOM 605 C CA . ARG A 1 80 ? 10.401 -5.943 -12.836 1.00 95.25 80 ARG A CA 1
ATOM 606 C C . ARG A 1 80 ? 8.887 -5.945 -12.677 1.00 95.25 80 ARG A C 1
ATOM 608 O O . ARG A 1 80 ? 8.181 -5.151 -13.299 1.00 95.25 80 ARG A O 1
ATOM 615 N N . SER A 1 81 ? 8.428 -6.803 -11.777 1.00 94.62 81 SER A N 1
ATOM 616 C CA . SER A 1 81 ? 7.061 -6.804 -11.269 1.00 94.62 81 SER A CA 1
ATOM 617 C C . SER A 1 81 ? 7.083 -6.604 -9.760 1.00 94.62 81 SER A C 1
ATOM 619 O O . SER A 1 81 ? 8.014 -7.040 -9.081 1.00 94.62 81 SER A O 1
ATOM 621 N N . PHE A 1 82 ? 6.061 -5.936 -9.248 1.00 96.50 82 PHE A N 1
ATOM 622 C CA . PHE A 1 82 ? 5.919 -5.576 -7.847 1.00 96.50 82 PHE A CA 1
ATOM 623 C C . PHE A 1 82 ? 4.619 -6.157 -7.321 1.00 96.50 82 PHE A C 1
ATOM 625 O O . PHE A 1 82 ? 3.582 -6.028 -7.966 1.00 96.50 82 PHE A O 1
ATOM 632 N N . ILE A 1 83 ? 4.665 -6.746 -6.131 1.00 96.94 83 ILE A N 1
ATOM 633 C CA . ILE A 1 83 ? 3.449 -7.004 -5.369 1.00 96.94 83 ILE A CA 1
ATOM 634 C C . ILE A 1 83 ? 3.094 -5.693 -4.675 1.00 96.94 83 ILE A C 1
ATOM 636 O O . ILE A 1 83 ? 3.848 -5.196 -3.837 1.00 96.94 83 ILE A O 1
ATOM 640 N N . VAL A 1 84 ? 1.955 -5.125 -5.042 1.00 96.44 84 VAL A N 1
ATOM 641 C CA . VAL A 1 84 ? 1.391 -3.942 -4.402 1.00 96.44 84 VAL A CA 1
ATOM 642 C C . VAL A 1 84 ? 0.399 -4.424 -3.359 1.00 96.44 84 VAL A C 1
ATOM 644 O O . VAL A 1 84 ? -0.498 -5.194 -3.680 1.00 96.44 84 VAL A O 1
ATOM 647 N N . VAL A 1 85 ? 0.550 -3.979 -2.113 1.00 96.88 85 VAL A N 1
ATOM 648 C CA . VAL A 1 85 ? -0.394 -4.274 -1.029 1.00 96.88 85 VAL A CA 1
ATOM 649 C C . VAL A 1 85 ? -0.984 -2.962 -0.539 1.00 96.88 85 VAL A C 1
ATOM 651 O O . VAL A 1 85 ? -0.258 -2.018 -0.236 1.00 96.88 85 VAL A O 1
ATOM 654 N N . THR A 1 86 ? -2.307 -2.894 -0.461 1.00 96.06 86 THR A N 1
ATOM 655 C CA . THR A 1 86 ? -3.042 -1.744 0.068 1.00 96.06 86 THR A CA 1
ATOM 656 C C . THR A 1 86 ? -3.856 -2.180 1.275 1.00 96.06 86 THR A C 1
ATOM 658 O O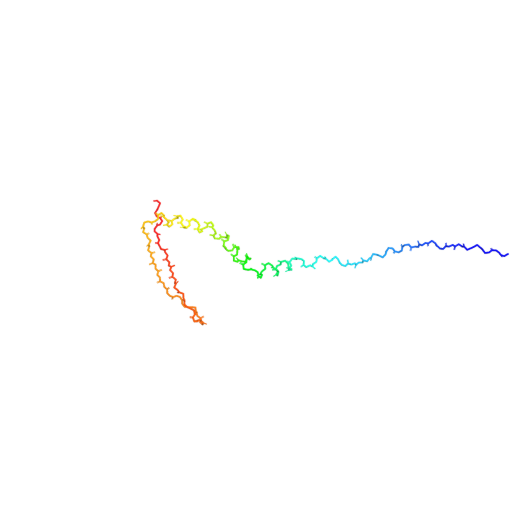 . THR A 1 86 ? -4.578 -3.174 1.216 1.00 96.06 86 THR A O 1
ATOM 661 N N . ALA A 1 87 ? -3.725 -1.434 2.371 1.00 93.94 87 ALA A N 1
ATOM 662 C CA . ALA A 1 87 ? -4.494 -1.643 3.587 1.00 93.94 87 ALA A CA 1
ATOM 663 C C . ALA A 1 87 ? -5.667 -0.662 3.652 1.00 93.94 87 ALA A C 1
ATOM 665 O O . ALA A 1 87 ? -5.485 0.545 3.501 1.00 93.94 87 ALA A O 1
ATOM 666 N N . HIS A 1 88 ? -6.855 -1.192 3.925 1.00 94.19 88 HIS A N 1
ATOM 667 C CA . HIS A 1 88 ? -8.098 -0.449 4.081 1.00 94.19 88 HIS A CA 1
ATOM 668 C C . HIS A 1 88 ? -8.609 -0.637 5.504 1.00 94.19 88 HIS A C 1
ATOM 670 O O . HIS A 1 88 ? -8.693 -1.758 6.007 1.00 94.19 88 HIS A O 1
ATOM 676 N N . PHE A 1 89 ? -8.974 0.458 6.155 1.00 92.81 89 PHE A N 1
ATOM 677 C CA . PHE A 1 89 ? -9.602 0.434 7.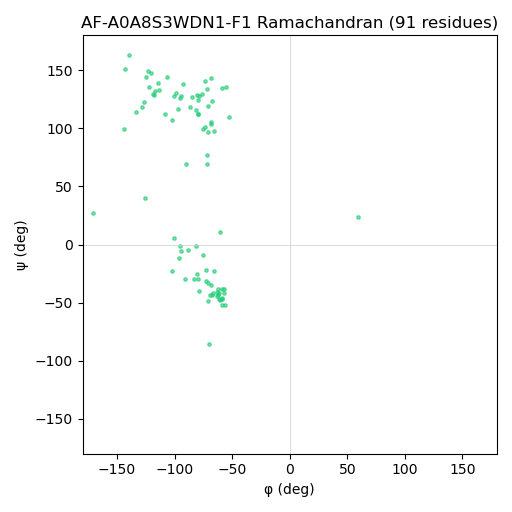469 1.00 92.81 89 PHE A CA 1
ATOM 678 C C . PHE A 1 89 ? -10.644 1.543 7.548 1.00 92.81 89 PHE A C 1
ATOM 680 O O . PHE A 1 89 ? -10.514 2.585 6.904 1.00 92.81 89 PHE A O 1
ATOM 687 N N . LEU A 1 90 ? -11.680 1.330 8.355 1.00 91.19 90 LEU A N 1
ATOM 688 C CA . LEU A 1 90 ? -12.664 2.369 8.622 1.00 91.19 90 LEU A CA 1
ATOM 689 C C . LEU A 1 90 ? -12.118 3.332 9.680 1.00 91.19 90 LEU A C 1
ATOM 691 O O . LEU A 1 90 ? -11.665 2.932 10.759 1.00 91.19 90 LEU A O 1
ATOM 695 N N . ASN A 1 91 ? -12.168 4.624 9.368 1.00 85.62 91 ASN A N 1
ATOM 696 C CA . ASN A 1 91 ? -11.895 5.678 10.334 1.00 85.62 91 ASN A CA 1
ATOM 697 C C . ASN A 1 91 ? -13.196 6.075 11.037 1.00 85.62 91 ASN A C 1
ATOM 699 O O . ASN A 1 91 ? -13.740 7.143 10.781 1.00 85.62 91 ASN A O 1
ATOM 703 N N . THR A 1 92 ? -13.719 5.174 11.863 1.00 75.94 92 THR A N 1
ATOM 704 C CA . THR A 1 92 ? -14.754 5.510 12.843 1.00 75.94 92 THR A CA 1
ATOM 705 C C . THR A 1 92 ? -14.084 6.188 14.033 1.00 75.94 92 THR A C 1
ATOM 707 O O . THR A 1 92 ? -13.081 5.661 14.528 1.00 75.94 92 THR A O 1
ATOM 710 N N . GLU A 1 93 ? -14.591 7.364 14.404 1.00 62.69 93 GLU A N 1
ATOM 711 C CA . GLU A 1 93 ? -14.242 8.069 15.647 1.00 62.69 93 GLU A CA 1
ATOM 712 C C . GLU A 1 93 ? -14.692 7.288 16.886 1.00 62.69 93 GLU A C 1
ATOM 714 O O . GLU A 1 93 ? -15.712 6.562 16.788 1.00 62.69 93 GLU A O 1
#

pLDDT: mean 73.71, std 21.39, range [41.22, 97.62]

Secondary structure (DSSP, 8-state):
-----PPPPP--------------SHHHHHHHHHSSSTTSHHHHHHHHHHHHHHHHHHHHHT-S--EEEEEEEEPTT-S-EEEEEEEE-----

Foldseek 3Di:
DDDDDDDDDDDDPPPPPPDPPPPDDPVVVVVVVQVPDCCRPVVVVCVVCVVVVVVVVVVVVPAPDKDKDWDWDDDPPDPDIDIDIDIDDDPDD